Protein AF-A0AAD6X414-F1 (afdb_monomer_lite)

Organism: NCBI:txid1745969

Secondary structure (DSSP, 8-state):
------TTTTTS-HHHHHHHHHT------HHHHHTS-HHHHHHHHHHHS---HHHHHHH-----TTSSSS-----SS---EEEEEEETTEEEEEEE-TT-SS----HHHHHHT------

pLDDT: mean 74.95, std 17.81, range [38.66, 94.06]

Radius of gyration: 29.11 Å; chains: 1; bounding box: 65×36×81 Å

Foldseek 3Di:
DPPPDDPVVVVDDPVVVVVVVVVDDDDDDPVVQCPDDPVSNVVVCVVPPPPDCVVVVVVCPVDPVPPPPDPDPPDPDDDFAWDWDAAPNDIDIDTDDPPDPDDDDDPVCCVPGHDDDDD

Sequence (119 aa):
MIGRQSAISSTVSKREIADRILDLMIPMSVREVMETAKEVRTEFQEMIKVKNVKAVLLGSAQQHPIFTSWGWPRFQGGVLIKVELETAGSKICAIIDTGSQLNIARADIAALKIKRSVD

Structure (mmCIF, N/CA/C/O backbone):
data_AF-A0AAD6X414-F1
#
_entry.id   AF-A0AAD6X414-F1
#
loop_
_atom_site.group_PDB
_atom_site.id
_atom_site.type_symbol
_atom_site.label_atom_id
_atom_site.label_alt_id
_atom_site.label_comp_id
_atom_site.label_asym_id
_atom_site.label_entity_id
_atom_site.label_seq_id
_atom_site.pdbx_PDB_ins_code
_atom_site.Cartn_x
_atom_site.Cartn_y
_atom_site.Cartn_z
_atom_site.occupancy
_atom_site.B_iso_or_equiv
_atom_site.auth_seq_id
_atom_site.auth_comp_id
_atom_site.auth_asym_id
_atom_site.auth_atom_id
_atom_site.pdbx_PDB_model_num
ATOM 1 N N . MET A 1 1 ? -41.656 3.945 46.378 1.00 42.84 1 MET A N 1
ATOM 2 C CA . MET A 1 1 ? -42.014 4.094 44.950 1.00 42.84 1 MET A CA 1
ATOM 3 C C . MET A 1 1 ? -41.331 2.986 44.172 1.00 42.84 1 MET A C 1
ATOM 5 O O . MET A 1 1 ? -40.112 2.993 44.087 1.00 42.84 1 MET A O 1
ATOM 9 N N . ILE A 1 2 ? -42.088 2.010 43.672 1.00 52.59 2 ILE A N 1
ATOM 10 C CA . ILE A 1 2 ? -41.557 0.962 42.790 1.00 52.59 2 ILE A CA 1
ATOM 11 C C . ILE A 1 2 ? -41.561 1.560 41.384 1.00 52.59 2 ILE A C 1
ATOM 13 O O . ILE A 1 2 ? -42.624 1.828 40.825 1.00 52.59 2 ILE A O 1
ATOM 17 N N . GLY A 1 3 ? -40.375 1.874 40.862 1.00 57.78 3 GLY A N 1
ATOM 18 C CA . GLY A 1 3 ? -40.224 2.401 39.509 1.00 57.78 3 GLY A CA 1
ATOM 19 C C . GLY A 1 3 ? -40.773 1.398 38.499 1.00 57.78 3 GLY A C 1
ATOM 20 O O . GLY A 1 3 ? -40.458 0.212 38.565 1.00 57.78 3 GLY A O 1
ATOM 21 N N . ARG A 1 4 ? -41.626 1.869 37.587 1.00 64.69 4 ARG A N 1
ATOM 22 C CA . ARG A 1 4 ? -42.246 1.070 36.527 1.00 64.69 4 ARG A CA 1
ATOM 23 C C . ARG A 1 4 ? -41.146 0.564 35.585 1.00 64.69 4 ARG A C 1
ATOM 25 O O . ARG A 1 4 ? -40.734 1.272 34.672 1.00 64.69 4 ARG A O 1
ATOM 32 N N . GLN A 1 5 ? -40.621 -0.628 35.852 1.00 60.84 5 GLN A N 1
ATOM 33 C CA . GLN A 1 5 ? -39.593 -1.250 35.023 1.00 60.84 5 GLN A CA 1
ATOM 34 C C . GLN A 1 5 ? -40.225 -1.664 33.687 1.00 60.84 5 GLN A C 1
ATOM 36 O O . GLN A 1 5 ? -41.318 -2.231 33.659 1.00 60.84 5 GLN A O 1
ATOM 41 N N . SER A 1 6 ? -39.593 -1.311 32.566 1.00 70.94 6 SER A N 1
ATOM 42 C CA . SER A 1 6 ? -40.137 -1.614 31.241 1.00 70.94 6 SER A CA 1
ATOM 43 C C . SER A 1 6 ? -40.169 -3.130 31.012 1.00 70.94 6 SER A C 1
ATOM 45 O O . SER A 1 6 ? -39.222 -3.829 31.365 1.00 70.94 6 SER A O 1
ATOM 47 N N . ALA A 1 7 ? -41.229 -3.646 30.379 1.00 64.38 7 ALA A N 1
ATOM 48 C CA . ALA A 1 7 ? -41.375 -5.075 30.054 1.00 64.38 7 ALA A CA 1
ATOM 49 C C . ALA A 1 7 ? -40.228 -5.628 29.174 1.00 64.38 7 ALA A C 1
ATOM 51 O O . ALA A 1 7 ? -39.973 -6.827 29.118 1.00 64.38 7 ALA A O 1
ATOM 52 N N . ILE A 1 8 ? -39.487 -4.741 28.506 1.00 61.81 8 ILE A N 1
ATOM 53 C CA . ILE A 1 8 ? -38.284 -5.080 27.739 1.00 61.81 8 ILE A CA 1
ATOM 54 C C . ILE A 1 8 ? -37.114 -5.398 28.685 1.00 61.81 8 ILE A C 1
ATOM 56 O O . ILE A 1 8 ? -36.382 -6.359 28.467 1.00 61.81 8 ILE A O 1
ATOM 60 N N . SER A 1 9 ? -36.971 -4.649 29.784 1.00 61.31 9 SER A N 1
ATOM 61 C CA . SER A 1 9 ? -35.885 -4.829 30.756 1.00 61.31 9 SER A CA 1
ATOM 62 C C . SER A 1 9 ? -35.970 -6.140 31.549 1.00 61.31 9 SER A C 1
ATOM 64 O O . SER A 1 9 ? -34.955 -6.534 32.118 1.00 61.31 9 SER A O 1
ATOM 66 N N . SER A 1 10 ? -37.134 -6.795 31.622 1.00 64.88 10 SER A N 1
ATOM 67 C CA . SER A 1 10 ? -37.285 -8.114 32.260 1.00 64.88 10 SER A CA 1
ATOM 68 C C . SER A 1 10 ? -36.936 -9.281 31.335 1.00 64.88 10 SER A C 1
ATOM 70 O O . SER A 1 10 ? -36.751 -10.393 31.815 1.00 64.88 10 SER A O 1
ATOM 72 N N . THR A 1 11 ? -36.867 -9.036 30.024 1.00 67.06 11 THR A N 1
ATOM 73 C CA . THR A 1 11 ? -36.744 -10.088 29.002 1.00 67.06 11 THR A CA 1
ATOM 74 C C . THR A 1 11 ? -35.317 -10.217 28.474 1.00 67.06 11 THR A C 1
ATOM 76 O O . THR A 1 11 ? -34.927 -11.278 28.000 1.00 67.06 11 THR A O 1
ATOM 79 N N . VAL A 1 12 ? -34.520 -9.149 28.565 1.00 70.38 12 VAL A N 1
ATOM 80 C CA . VAL A 1 12 ? -33.164 -9.119 28.012 1.00 70.38 12 VAL A CA 1
ATOM 81 C C . VAL A 1 12 ? -32.133 -9.217 29.133 1.00 70.38 12 VAL A C 1
ATOM 83 O O . VAL A 1 12 ? -32.106 -8.398 30.055 1.00 70.38 12 VAL A O 1
ATOM 86 N N . SER A 1 13 ? -31.267 -10.225 29.050 1.00 78.81 13 SER A N 1
ATOM 87 C CA . SER A 1 13 ? -30.168 -10.411 29.992 1.00 78.81 13 SER A CA 1
ATOM 88 C C . SER A 1 13 ? -29.192 -9.236 29.910 1.00 78.81 13 SER A C 1
ATOM 90 O O . SER A 1 13 ? -28.657 -8.919 28.849 1.00 78.81 13 SER A O 1
ATOM 92 N N . LYS A 1 14 ? -28.908 -8.598 31.054 1.00 83.69 14 LYS A N 1
ATOM 93 C CA . LYS A 1 14 ? -27.925 -7.499 31.137 1.00 83.69 14 LYS A CA 1
ATOM 94 C C . LYS A 1 14 ? -26.544 -7.929 30.639 1.00 83.69 14 LYS A C 1
ATOM 96 O O . LYS A 1 14 ? -25.833 -7.121 30.052 1.00 83.69 14 LYS A O 1
ATOM 101 N N . ARG A 1 15 ? -26.188 -9.197 30.871 1.00 85.75 15 ARG A N 1
ATOM 102 C CA . ARG A 1 15 ? -24.931 -9.789 30.410 1.00 85.75 15 ARG A CA 1
ATOM 103 C C . ARG A 1 15 ? -24.906 -9.897 28.887 1.00 85.75 15 ARG A C 1
ATOM 105 O O . ARG A 1 15 ? -23.951 -9.444 28.281 1.00 85.75 15 ARG A O 1
ATOM 112 N N . GLU A 1 16 ? -25.988 -10.380 28.280 1.00 85.50 16 GLU A N 1
ATOM 113 C CA . GLU A 1 16 ? -26.087 -10.477 26.817 1.00 85.50 16 GLU A CA 1
ATOM 114 C C . GLU A 1 16 ? -26.014 -9.107 26.134 1.00 85.50 16 GLU A C 1
ATOM 116 O O . GLU A 1 16 ? -25.445 -8.987 25.055 1.00 85.50 16 GLU A O 1
ATOM 121 N N . ILE A 1 17 ? -26.570 -8.057 26.749 1.00 85.69 17 ILE A N 1
ATOM 122 C CA . ILE A 1 17 ? -26.444 -6.689 26.222 1.00 85.69 17 ILE A CA 1
ATOM 123 C C . ILE A 1 17 ? -24.999 -6.201 26.327 1.00 85.69 17 ILE A C 1
ATOM 125 O O . ILE A 1 17 ? -24.506 -5.593 25.383 1.00 85.69 17 ILE A O 1
ATOM 129 N N . ALA A 1 18 ? -24.329 -6.450 27.454 1.00 87.75 18 ALA A N 1
ATOM 130 C CA . ALA A 1 18 ? -22.936 -6.056 27.633 1.00 87.75 18 ALA A CA 1
ATOM 131 C C . ALA A 1 18 ? -22.031 -6.735 26.597 1.00 87.75 18 ALA A C 1
ATOM 133 O O . ALA A 1 18 ? -21.250 -6.046 25.948 1.00 87.75 18 ALA A O 1
ATOM 134 N N . ASP A 1 19 ? -22.209 -8.041 26.383 1.00 91.44 19 ASP A N 1
ATOM 135 C CA . ASP A 1 19 ? -21.467 -8.798 25.371 1.00 91.44 19 ASP A CA 1
ATOM 136 C C . ASP A 1 19 ? -21.715 -8.205 23.972 1.00 91.44 19 ASP A C 1
ATOM 138 O O . ASP A 1 19 ? -20.773 -7.862 23.264 1.00 91.44 19 ASP A O 1
ATOM 142 N N . ARG A 1 20 ? -22.979 -7.918 23.622 1.00 87.44 20 ARG A N 1
ATOM 143 C CA . ARG A 1 20 ? -23.312 -7.263 22.345 1.00 87.44 20 ARG A CA 1
ATOM 144 C C . ARG A 1 20 ? -22.678 -5.888 22.178 1.00 87.44 20 ARG A C 1
ATOM 146 O O . ARG A 1 20 ? -22.327 -5.549 21.058 1.00 87.44 20 ARG A O 1
ATOM 153 N N . ILE A 1 21 ? -22.583 -5.089 23.244 1.00 90.12 21 ILE A N 1
ATOM 154 C CA . ILE A 1 21 ? -21.948 -3.762 23.202 1.00 90.12 21 ILE A CA 1
ATOM 155 C C . ILE A 1 21 ? -20.445 -3.900 22.959 1.00 90.12 21 ILE A C 1
ATOM 157 O O . ILE A 1 21 ? -19.891 -3.138 22.170 1.00 90.12 21 ILE A O 1
ATOM 161 N N . LEU A 1 22 ? -19.797 -4.860 23.623 1.00 90.69 22 LEU A N 1
ATOM 162 C CA . LEU A 1 22 ? -18.371 -5.134 23.445 1.00 90.69 22 LEU A CA 1
ATOM 163 C C . LEU A 1 22 ? -18.061 -5.661 22.035 1.00 90.69 22 LEU A C 1
ATOM 165 O O . LEU A 1 22 ? -17.004 -5.344 21.497 1.00 90.69 22 LEU A O 1
ATOM 169 N N . ASP A 1 23 ? -19.004 -6.384 21.425 1.00 92.19 23 ASP A N 1
ATOM 170 C CA . ASP A 1 23 ? -18.891 -6.936 20.068 1.00 92.19 23 ASP A CA 1
ATOM 171 C C . ASP A 1 23 ? -19.319 -5.958 18.953 1.00 92.19 23 ASP A C 1
ATOM 173 O O . ASP A 1 23 ? -19.327 -6.320 17.771 1.00 92.19 23 ASP A O 1
ATOM 177 N N . LEU A 1 24 ? -19.697 -4.716 19.281 1.00 94.00 24 LEU A N 1
ATOM 178 C CA . LEU A 1 24 ? -20.077 -3.736 18.264 1.00 94.00 24 LEU A CA 1
ATOM 179 C C . LEU A 1 24 ? -18.889 -3.402 17.356 1.00 94.00 24 LEU A C 1
ATOM 181 O O . LEU A 1 24 ? -17.833 -2.963 17.809 1.00 94.00 24 LEU A O 1
ATOM 185 N N . MET A 1 25 ? -19.097 -3.499 16.041 1.00 90.62 25 MET A N 1
ATOM 186 C CA . MET A 1 25 ? -18.175 -2.898 15.081 1.00 90.62 25 MET A CA 1
ATOM 187 C C . MET A 1 25 ? -18.301 -1.378 15.137 1.00 90.62 25 MET A C 1
ATOM 189 O O . MET A 1 25 ? -19.348 -0.816 14.810 1.00 90.62 25 MET A O 1
ATOM 193 N N . ILE A 1 26 ? -17.211 -0.713 15.508 1.00 88.06 26 ILE A N 1
ATOM 194 C CA . ILE A 1 26 ? -17.113 0.744 15.495 1.00 88.06 26 ILE A CA 1
ATOM 195 C C . ILE A 1 26 ? -16.367 1.149 14.217 1.00 88.06 26 ILE A C 1
ATOM 197 O O . ILE A 1 26 ? -15.165 0.893 14.115 1.00 88.06 26 ILE A O 1
ATOM 201 N N . PRO A 1 27 ? -17.045 1.739 13.215 1.00 89.38 27 PRO A N 1
ATOM 202 C CA . PRO A 1 27 ? -16.368 2.224 12.022 1.00 89.38 27 PRO A CA 1
ATOM 203 C C . PRO A 1 27 ? -15.459 3.398 12.395 1.00 89.38 27 PRO A C 1
ATOM 205 O O . PRO A 1 27 ? -15.888 4.335 13.064 1.00 89.38 27 PRO A O 1
ATOM 208 N N . MET A 1 28 ? -14.206 3.347 11.952 1.00 89.06 28 MET A N 1
ATOM 209 C CA . MET A 1 28 ? -13.205 4.372 12.238 1.00 89.06 28 MET A CA 1
ATOM 210 C C . MET A 1 28 ? -12.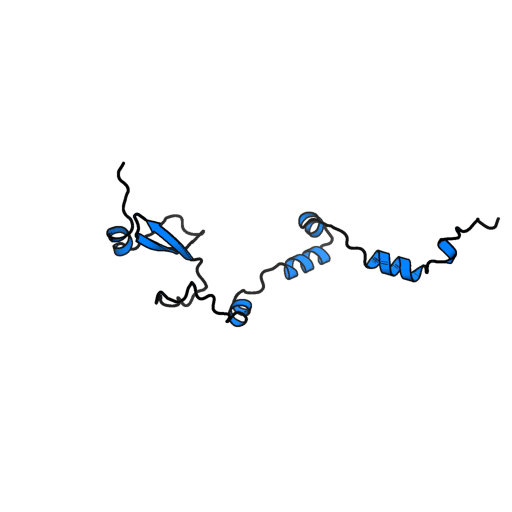242 4.530 11.065 1.00 89.06 28 MET A C 1
ATOM 212 O O . MET A 1 28 ? -11.915 3.563 10.370 1.00 89.06 28 MET A O 1
ATOM 216 N N . SER A 1 29 ? -11.777 5.754 10.838 1.00 92.00 29 SER A N 1
ATOM 217 C CA . SER A 1 29 ? -10.734 6.041 9.858 1.00 92.00 29 SER A CA 1
ATOM 218 C C . SER A 1 29 ? -9.346 5.708 10.408 1.00 92.00 29 SER A C 1
ATOM 220 O O . SER A 1 29 ? -9.099 5.736 11.614 1.00 92.00 29 SER A O 1
ATOM 222 N N . VAL A 1 30 ? -8.387 5.464 9.510 1.00 88.12 30 VAL A N 1
ATOM 223 C CA . VAL A 1 30 ? -6.981 5.236 9.892 1.00 88.12 30 VAL A CA 1
ATOM 224 C C . VAL A 1 30 ? -6.424 6.416 10.692 1.00 88.12 30 VAL A C 1
ATOM 226 O O . VAL A 1 30 ? -5.671 6.219 11.641 1.00 88.12 30 VAL A O 1
ATOM 229 N N . ARG A 1 31 ? -6.817 7.647 10.342 1.00 90.19 31 ARG A N 1
ATOM 230 C CA . ARG A 1 31 ? -6.396 8.853 11.059 1.00 90.19 31 ARG A CA 1
ATOM 231 C C . ARG A 1 31 ? -6.855 8.826 12.515 1.00 90.19 31 ARG A C 1
ATOM 233 O O . ARG A 1 31 ? -6.037 9.052 13.399 1.00 90.19 31 ARG A O 1
ATOM 240 N N . GLU A 1 32 ? -8.122 8.503 12.752 1.00 90.44 32 GLU A N 1
ATOM 241 C CA . GLU A 1 32 ? -8.672 8.413 14.108 1.00 90.44 32 GLU A CA 1
ATOM 242 C C . GLU A 1 32 ? -7.945 7.344 14.928 1.00 90.44 32 GLU A C 1
ATOM 244 O O . GLU A 1 32 ? -7.568 7.620 16.062 1.00 90.44 32 GLU A O 1
ATOM 249 N N . VAL A 1 33 ? -7.635 6.175 14.342 1.00 89.50 33 VAL A N 1
ATOM 250 C CA . VAL A 1 33 ? -6.811 5.136 15.000 1.00 89.50 33 VAL A CA 1
ATOM 251 C C . VAL A 1 33 ? -5.428 5.681 15.380 1.00 89.50 33 VAL A C 1
ATOM 253 O O . VAL A 1 33 ? -4.933 5.422 16.478 1.00 89.50 33 VAL A O 1
ATOM 256 N N . MET A 1 34 ? -4.790 6.457 14.499 1.00 88.75 34 MET A N 1
ATOM 257 C CA . MET A 1 34 ? -3.468 7.046 14.752 1.00 88.75 34 MET A CA 1
ATOM 258 C C . MET A 1 34 ? -3.480 8.132 15.829 1.00 88.75 34 MET A C 1
ATOM 260 O O . MET A 1 34 ? -2.474 8.308 16.518 1.00 88.75 34 MET A O 1
ATOM 264 N N . GLU A 1 35 ? -4.599 8.816 16.036 1.00 91.94 35 GLU A N 1
ATOM 265 C CA . GLU A 1 35 ? -4.749 9.839 17.077 1.00 91.94 35 GLU A CA 1
ATOM 266 C C . GLU A 1 35 ? -5.103 9.246 18.461 1.00 91.94 35 GLU A C 1
ATOM 268 O O . GLU A 1 35 ? -5.127 9.970 19.455 1.00 91.94 35 GLU A O 1
ATOM 273 N N . THR A 1 36 ? -5.301 7.924 18.568 1.00 89.50 36 THR A N 1
ATOM 274 C CA . THR A 1 36 ? -5.586 7.246 19.846 1.00 89.50 36 THR A CA 1
ATOM 275 C C . THR A 1 36 ? -4.365 7.112 20.776 1.00 89.50 36 THR A C 1
ATOM 277 O O . THR A 1 36 ? -3.256 7.604 20.516 1.00 89.50 36 THR A O 1
ATOM 280 N N . ALA A 1 37 ? -4.576 6.423 21.905 1.00 91.12 37 ALA A N 1
ATOM 281 C CA . ALA A 1 37 ? -3.539 6.050 22.853 1.00 91.12 37 ALA A CA 1
ATOM 282 C C . ALA A 1 37 ? -2.331 5.396 22.160 1.00 91.12 37 ALA A C 1
ATOM 284 O O . ALA A 1 37 ? -2.452 4.655 21.182 1.00 91.12 37 ALA A O 1
ATOM 285 N N . LYS A 1 38 ? -1.135 5.667 22.698 1.00 91.62 38 LYS A N 1
ATOM 286 C CA . LYS A 1 38 ? 0.142 5.236 22.112 1.00 91.62 38 LYS A CA 1
ATOM 287 C C . LYS A 1 38 ? 0.191 3.733 21.840 1.00 91.62 38 LYS A C 1
ATOM 289 O O . LYS A 1 38 ? 0.710 3.335 20.803 1.00 91.62 38 LYS A O 1
ATOM 294 N N . GLU A 1 39 ? -0.337 2.929 22.752 1.00 91.94 39 GLU A N 1
ATOM 295 C CA . GLU A 1 39 ? -0.347 1.466 22.664 1.00 91.94 39 GLU A CA 1
ATOM 296 C C . GLU A 1 39 ? -1.155 0.983 21.455 1.00 91.94 39 GLU A C 1
ATOM 298 O O . GLU A 1 39 ? -0.621 0.268 20.613 1.00 91.94 39 GLU A O 1
ATOM 303 N N . VAL A 1 40 ? -2.388 1.474 21.301 1.00 89.56 40 VAL A N 1
ATOM 304 C CA . VAL A 1 40 ? -3.288 1.118 20.191 1.00 89.56 40 VAL A CA 1
ATOM 305 C C . VAL A 1 40 ? -2.687 1.517 18.845 1.00 89.56 40 VAL A C 1
ATOM 307 O O . VAL A 1 40 ? -2.647 0.714 17.913 1.00 89.56 40 VAL A O 1
ATOM 310 N N . ARG A 1 41 ? -2.148 2.739 18.751 1.00 91.44 41 ARG A N 1
ATOM 311 C CA . ARG A 1 41 ? -1.434 3.190 17.551 1.00 91.44 41 ARG A CA 1
ATOM 312 C C . ARG A 1 41 ? -0.238 2.292 17.231 1.00 91.44 41 ARG A C 1
ATOM 314 O O . ARG A 1 41 ? -0.049 1.958 16.066 1.00 91.44 41 ARG A O 1
ATOM 321 N N . THR A 1 42 ? 0.580 1.950 18.228 1.00 92.00 42 THR A N 1
ATOM 322 C CA . THR A 1 42 ? 1.806 1.155 18.024 1.00 92.00 42 THR A CA 1
ATOM 323 C C . THR A 1 42 ? 1.462 -0.244 17.525 1.00 92.00 42 THR A C 1
ATOM 325 O O . THR A 1 42 ? 2.052 -0.708 16.552 1.00 92.00 42 THR A O 1
ATOM 328 N N . GLU A 1 43 ? 0.457 -0.877 18.130 1.00 90.38 43 GLU A N 1
ATOM 329 C CA . GLU A 1 43 ? -0.017 -2.197 17.717 1.00 90.38 43 GLU A CA 1
ATOM 330 C C . GLU A 1 43 ? -0.564 -2.163 16.286 1.00 90.38 43 GLU A C 1
ATOM 332 O O . GLU A 1 43 ? -0.171 -2.966 15.440 1.00 90.38 43 GLU A O 1
ATOM 337 N N . PHE A 1 44 ? -1.403 -1.171 15.969 1.00 90.31 44 PHE A N 1
ATOM 338 C CA . PHE A 1 44 ? -1.908 -0.993 14.610 1.00 90.31 44 PHE A CA 1
ATOM 339 C C . PHE A 1 44 ? -0.779 -0.786 13.601 1.00 90.31 44 PHE A C 1
ATOM 341 O O . PHE A 1 44 ? -0.793 -1.403 12.537 1.00 90.31 44 PHE A O 1
ATOM 348 N N . GLN A 1 45 ? 0.217 0.038 13.936 1.00 89.25 45 GLN A N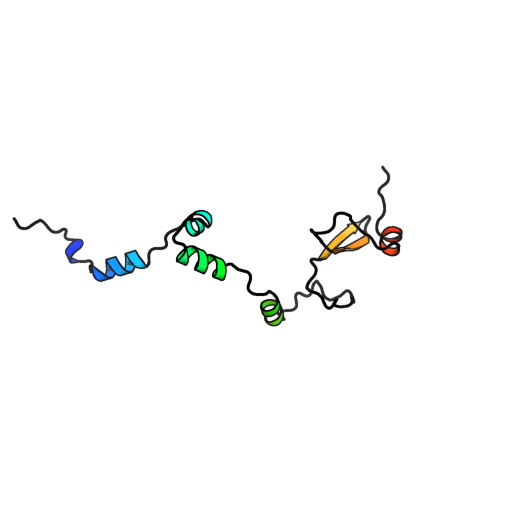 1
ATOM 349 C CA . GLN A 1 45 ? 1.386 0.267 13.089 1.00 89.25 45 GLN A CA 1
ATOM 350 C C . GLN A 1 45 ? 2.149 -1.028 12.812 1.00 89.25 45 GLN A C 1
ATOM 352 O O . GLN A 1 45 ? 2.471 -1.287 11.656 1.00 89.25 45 GLN A O 1
ATOM 357 N N . GLU A 1 46 ? 2.393 -1.870 13.818 1.00 89.38 46 GLU A N 1
ATOM 358 C CA . GLU A 1 46 ? 3.061 -3.164 13.620 1.00 89.38 46 GLU A CA 1
ATOM 359 C C . GLU A 1 46 ? 2.199 -4.173 12.840 1.00 89.38 46 GLU A C 1
ATOM 361 O O . GLU A 1 46 ? 2.750 -5.000 12.106 1.00 89.38 46 GLU A O 1
ATOM 366 N N . MET A 1 47 ? 0.865 -4.087 12.928 1.00 85.62 47 MET A N 1
ATOM 367 C CA . MET A 1 47 ? -0.048 -4.902 12.115 1.00 85.62 47 MET A CA 1
ATOM 368 C C . MET A 1 47 ? -0.031 -4.515 10.631 1.00 85.62 47 MET A C 1
ATOM 370 O O . MET A 1 47 ? -0.029 -5.400 9.776 1.00 85.62 47 MET A O 1
ATOM 374 N N . ILE A 1 48 ? -0.013 -3.215 10.312 1.00 86.00 48 ILE A N 1
ATOM 375 C CA . ILE A 1 48 ? -0.009 -2.737 8.914 1.00 86.00 48 ILE A CA 1
ATOM 376 C C . ILE A 1 48 ? 1.389 -2.701 8.295 1.00 86.00 48 ILE A C 1
ATOM 378 O O . ILE A 1 48 ? 1.532 -2.606 7.074 1.00 86.00 48 ILE A O 1
ATOM 382 N N . LYS A 1 49 ? 2.433 -2.738 9.127 1.00 85.75 49 LYS A N 1
ATOM 383 C CA . LYS A 1 49 ? 3.819 -2.756 8.675 1.00 85.75 49 LYS A CA 1
ATOM 384 C C . LYS A 1 49 ? 4.025 -3.978 7.800 1.00 85.75 49 LYS A C 1
ATOM 386 O O . LYS A 1 49 ? 3.797 -5.114 8.212 1.00 85.75 49 LYS A O 1
ATOM 391 N N . VAL A 1 50 ? 4.493 -3.737 6.581 1.00 68.12 50 VAL A N 1
ATOM 392 C CA . VAL A 1 50 ? 4.808 -4.801 5.630 1.00 68.12 50 VAL A CA 1
ATOM 393 C C . VAL A 1 50 ? 5.920 -5.666 6.227 1.00 68.12 50 VAL A C 1
ATOM 395 O O . VAL A 1 50 ? 7.103 -5.325 6.168 1.00 68.12 50 VAL A O 1
ATOM 398 N N . LYS A 1 51 ? 5.543 -6.797 6.831 1.00 66.69 51 LYS A N 1
ATOM 399 C CA . LYS A 1 51 ? 6.483 -7.820 7.292 1.00 66.69 51 LYS A CA 1
ATOM 400 C C . LYS A 1 51 ? 7.127 -8.415 6.048 1.00 66.69 51 LYS A C 1
ATOM 402 O O . LYS A 1 51 ? 6.466 -9.127 5.306 1.00 66.69 51 LYS A O 1
ATOM 407 N N . ASN A 1 52 ? 8.383 -8.040 5.797 1.00 56.56 52 ASN A N 1
ATOM 408 C CA . ASN A 1 52 ? 9.282 -8.556 4.760 1.00 56.56 52 ASN A CA 1
ATOM 409 C C . ASN A 1 52 ? 8.616 -9.447 3.691 1.00 56.56 52 ASN A C 1
ATOM 411 O O . ASN A 1 52 ? 8.445 -10.653 3.875 1.00 56.56 52 ASN A O 1
ATOM 415 N N . VAL A 1 53 ? 8.370 -8.864 2.515 1.00 55.62 53 VAL A N 1
ATOM 416 C CA . VAL A 1 53 ? 7.842 -9.519 1.299 1.00 55.62 53 VAL A CA 1
ATOM 417 C C . VAL A 1 53 ? 8.627 -10.785 0.898 1.00 55.62 53 VAL A C 1
ATOM 419 O O . VAL A 1 53 ? 8.112 -11.637 0.178 1.00 55.62 53 VAL A O 1
ATOM 422 N N . LYS A 1 54 ? 9.847 -10.978 1.420 1.00 51.81 54 LYS A N 1
ATOM 423 C CA . LYS A 1 54 ? 10.618 -12.219 1.257 1.00 51.81 54 LYS A 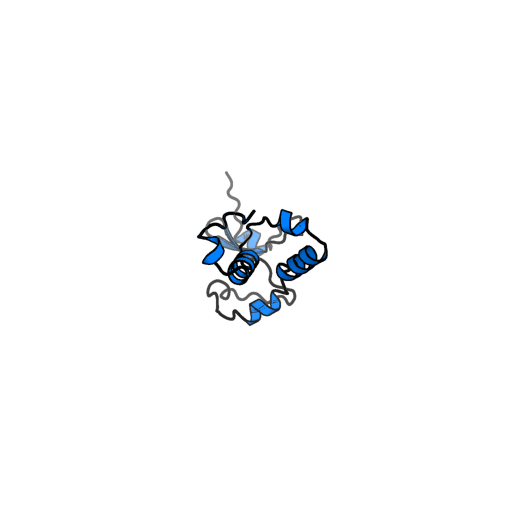CA 1
ATOM 424 C C . LYS A 1 54 ? 9.860 -13.474 1.717 1.00 51.81 54 LYS A C 1
ATOM 426 O O . LYS A 1 54 ? 10.029 -14.505 1.083 1.00 51.81 54 LYS A O 1
ATOM 431 N N . ALA A 1 55 ? 9.020 -13.405 2.755 1.00 50.31 55 ALA A N 1
ATOM 432 C CA . ALA A 1 55 ? 8.259 -14.573 3.220 1.00 50.31 55 ALA A CA 1
ATOM 433 C C . ALA A 1 55 ? 7.020 -14.859 2.351 1.00 50.31 55 ALA A C 1
ATOM 435 O O . ALA A 1 55 ? 6.700 -16.016 2.092 1.00 50.31 55 ALA A O 1
ATOM 436 N N . VAL A 1 56 ? 6.364 -13.815 1.833 1.00 47.06 56 VAL A N 1
ATOM 437 C CA . VAL A 1 56 ? 5.181 -13.963 0.966 1.00 47.06 56 VAL A CA 1
ATOM 438 C C . VAL A 1 56 ? 5.572 -14.509 -0.412 1.00 47.06 56 VAL A C 1
ATOM 440 O O . VAL A 1 56 ? 4.857 -15.341 -0.959 1.00 47.06 56 VAL A O 1
ATOM 443 N N . LEU A 1 57 ? 6.757 -14.156 -0.925 1.00 46.94 57 LEU A N 1
ATOM 444 C CA . LEU A 1 57 ? 7.283 -14.688 -2.192 1.00 46.94 57 LEU A CA 1
ATOM 445 C C . LEU A 1 57 ? 7.741 -16.156 -2.128 1.00 46.94 57 LEU A C 1
ATOM 447 O O . LEU A 1 57 ? 7.881 -16.778 -3.177 1.00 46.94 57 LEU A O 1
ATOM 451 N N . LEU A 1 58 ? 7.974 -16.720 -0.935 1.00 50.25 58 LEU A N 1
ATOM 452 C CA . LEU A 1 58 ? 8.202 -18.165 -0.782 1.00 50.25 58 LEU A CA 1
ATOM 453 C C . LEU A 1 58 ? 6.891 -18.960 -0.642 1.00 50.25 58 LEU A C 1
ATOM 455 O O . LEU A 1 58 ? 6.888 -20.155 -0.922 1.00 50.25 58 LEU A O 1
ATOM 459 N N . GLY A 1 59 ? 5.792 -18.315 -0.232 1.00 41.41 59 GLY A N 1
ATOM 460 C CA . GLY A 1 59 ? 4.476 -18.948 -0.074 1.00 41.41 59 GLY A CA 1
ATOM 461 C C . GLY A 1 59 ? 3.597 -18.903 -1.327 1.00 41.41 59 GLY A C 1
ATOM 462 O O . GLY A 1 59 ? 2.752 -19.775 -1.511 1.00 41.41 59 GLY A O 1
ATOM 463 N N . SER A 1 60 ? 3.812 -17.938 -2.226 1.00 42.94 60 SER A N 1
ATOM 464 C CA . SER A 1 60 ? 3.118 -17.844 -3.516 1.00 42.94 60 SER A CA 1
ATOM 465 C C . SER A 1 60 ? 3.995 -18.314 -4.678 1.00 42.94 60 SER A C 1
ATOM 467 O O . SER A 1 60 ? 4.114 -17.664 -5.713 1.00 42.94 60 SER A O 1
ATOM 469 N N . ALA A 1 61 ? 4.514 -19.539 -4.574 1.00 45.81 61 ALA A N 1
ATOM 470 C CA . ALA A 1 61 ? 4.922 -20.320 -5.745 1.00 45.81 61 ALA A CA 1
ATOM 471 C C . ALA A 1 61 ? 3.725 -20.715 -6.648 1.00 45.81 61 ALA A C 1
ATOM 473 O O . ALA A 1 61 ? 3.847 -21.606 -7.486 1.00 45.81 61 ALA A O 1
ATOM 474 N N . GLN A 1 62 ? 2.575 -20.038 -6.535 1.00 43.81 62 GLN A N 1
ATOM 475 C CA . GLN A 1 62 ? 1.637 -19.925 -7.642 1.00 43.81 62 GLN A CA 1
ATOM 476 C C . GLN A 1 62 ? 2.221 -18.952 -8.660 1.00 43.81 62 GLN A C 1
ATOM 478 O O . GLN A 1 62 ? 1.973 -17.751 -8.658 1.00 43.81 62 GLN A O 1
ATOM 483 N N . GLN A 1 63 ? 3.084 -19.534 -9.487 1.00 44.56 63 GLN A N 1
ATOM 484 C CA . GLN A 1 63 ? 3.276 -19.236 -10.897 1.00 44.56 63 GLN A CA 1
ATOM 485 C C . GLN A 1 63 ? 2.262 -18.208 -11.432 1.00 44.56 63 GLN A C 1
ATOM 487 O O . GLN A 1 63 ? 1.216 -18.579 -11.952 1.00 44.56 63 GLN A O 1
ATOM 492 N N . HIS A 1 64 ? 2.578 -16.913 -11.355 1.00 38.66 64 HIS A N 1
ATOM 493 C CA . HIS A 1 64 ? 2.022 -15.970 -12.316 1.00 38.66 64 HIS A CA 1
ATOM 494 C C . HIS A 1 64 ? 2.752 -16.242 -13.638 1.00 38.66 64 HIS A C 1
ATOM 496 O O . HIS A 1 64 ? 3.953 -15.968 -13.726 1.00 38.66 64 HIS A O 1
ATOM 502 N N . PRO A 1 65 ? 2.078 -16.780 -14.670 1.00 42.69 65 PRO A N 1
ATOM 503 C CA . PRO A 1 65 ? 2.736 -17.235 -15.893 1.00 42.69 65 PRO A CA 1
ATOM 504 C C . PRO A 1 65 ? 3.172 -16.081 -16.810 1.00 42.69 65 PRO A C 1
ATOM 506 O O . PRO A 1 65 ? 3.589 -16.315 -17.937 1.00 42.69 65 PRO A O 1
ATOM 509 N N . ILE A 1 66 ? 3.096 -14.828 -16.350 1.00 48.00 66 ILE A N 1
ATOM 510 C CA . ILE A 1 66 ? 3.305 -13.654 -17.204 1.00 48.00 66 ILE A CA 1
ATOM 511 C C . ILE A 1 66 ? 4.767 -13.166 -17.193 1.00 48.00 66 ILE A C 1
ATOM 513 O O . ILE A 1 66 ? 5.204 -12.554 -18.161 1.00 48.00 66 ILE A O 1
ATOM 517 N N . PHE A 1 67 ? 5.573 -13.462 -16.164 1.00 49.75 67 PHE A N 1
ATOM 518 C CA . PHE A 1 67 ? 6.841 -12.733 -15.954 1.00 49.75 67 PHE A CA 1
ATOM 519 C C . PHE A 1 67 ? 8.140 -13.553 -16.030 1.00 49.75 67 PHE A C 1
ATOM 521 O O . PHE A 1 67 ? 9.214 -13.007 -15.775 1.00 49.75 67 PHE A O 1
ATOM 528 N N . THR A 1 68 ? 8.097 -14.837 -16.396 1.00 45.50 68 THR A N 1
ATOM 529 C CA . THR A 1 68 ? 9.291 -15.711 -16.378 1.00 45.50 68 THR A CA 1
ATOM 530 C C . THR A 1 68 ? 9.936 -15.989 -17.741 1.00 45.50 68 THR A C 1
ATOM 532 O O . THR A 1 68 ? 10.953 -16.676 -17.778 1.00 45.50 68 THR A O 1
ATOM 535 N N . SER A 1 69 ? 9.429 -15.455 -18.859 1.00 45.56 69 SER A N 1
ATOM 536 C CA . SER A 1 69 ? 9.916 -15.850 -20.197 1.00 45.56 69 SER A CA 1
ATO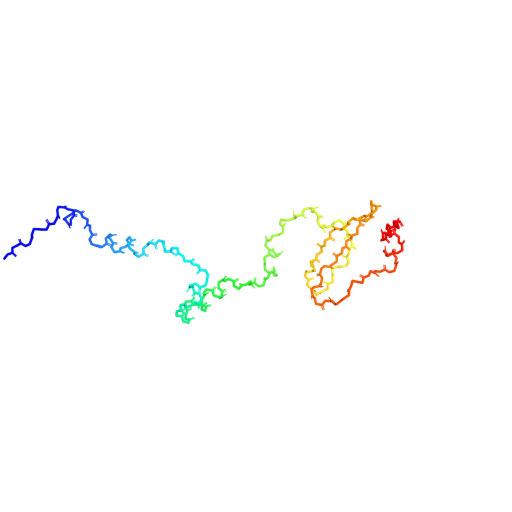M 537 C C . SER A 1 69 ? 11.147 -15.099 -20.718 1.00 45.56 69 SER A C 1
ATOM 539 O O . SER A 1 69 ? 11.721 -15.512 -21.723 1.00 45.56 69 SER A O 1
ATOM 541 N N . TRP A 1 70 ? 11.609 -14.035 -20.056 1.00 48.50 70 TRP A N 1
ATOM 542 C CA . TRP A 1 70 ? 12.801 -13.303 -20.500 1.00 48.50 70 TRP A CA 1
ATOM 543 C C . TRP A 1 70 ? 13.970 -13.572 -19.550 1.00 48.50 70 TRP A C 1
ATOM 545 O O . TRP A 1 70 ? 13.944 -13.143 -18.398 1.00 48.50 70 TRP A O 1
ATOM 555 N N . GLY A 1 71 ? 14.981 -14.302 -20.039 1.00 49.25 71 GLY A N 1
ATOM 556 C CA . GLY A 1 71 ? 16.154 -14.811 -19.310 1.00 49.25 71 GLY A CA 1
ATOM 557 C C . GLY A 1 71 ? 17.111 -13.751 -18.752 1.00 49.25 71 GLY A C 1
ATOM 558 O O . GLY A 1 71 ? 18.297 -13.745 -19.070 1.00 49.25 71 GLY A O 1
ATOM 559 N N . TRP A 1 72 ? 16.613 -12.847 -17.912 1.00 50.69 72 TRP A N 1
ATOM 560 C CA . TRP A 1 72 ? 17.434 -11.873 -17.203 1.00 50.69 72 TRP A CA 1
ATOM 561 C C . TRP A 1 72 ? 18.112 -12.521 -15.991 1.00 50.69 72 TRP A C 1
ATOM 563 O O . TRP A 1 72 ? 17.449 -13.248 -15.243 1.00 50.69 72 TRP A O 1
ATOM 573 N N . PRO A 1 73 ? 19.398 -12.218 -15.734 1.00 49.38 73 PRO A N 1
ATOM 574 C CA . PRO A 1 73 ? 20.058 -12.611 -14.499 1.00 49.38 73 PRO A CA 1
ATOM 575 C C . PRO A 1 73 ? 19.244 -12.113 -13.303 1.00 49.38 73 PRO A C 1
ATOM 577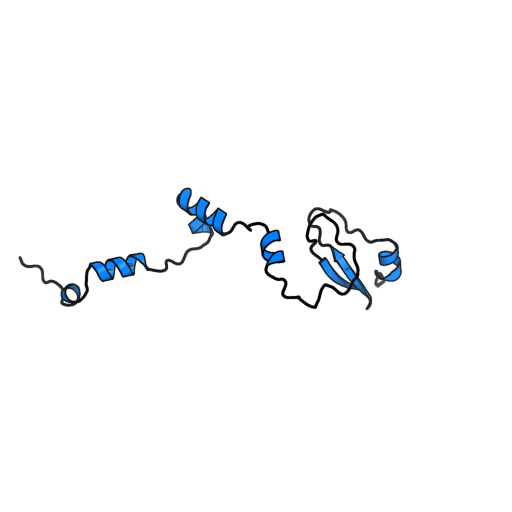 O O . PRO A 1 73 ? 18.873 -10.937 -13.228 1.00 49.38 73 PRO A O 1
ATOM 580 N N . ARG A 1 74 ? 18.947 -13.008 -12.358 1.00 52.66 74 ARG A N 1
ATOM 581 C CA . ARG A 1 74 ? 18.408 -12.616 -11.054 1.00 52.66 74 ARG A CA 1
ATOM 582 C C . ARG A 1 74 ? 19.499 -11.817 -10.344 1.00 52.66 74 ARG A C 1
ATOM 584 O O . ARG A 1 74 ? 20.438 -12.402 -9.815 1.00 52.66 74 ARG A O 1
ATOM 591 N N . PHE A 1 75 ? 19.409 -10.491 -10.375 1.00 50.97 75 PHE A N 1
ATOM 592 C CA . PHE A 1 75 ? 20.295 -9.643 -9.586 1.00 50.97 75 PHE A CA 1
ATOM 593 C C . PHE A 1 75 ? 20.103 -9.979 -8.103 1.00 50.97 75 PHE A C 1
ATOM 595 O O . PHE A 1 75 ? 18.980 -10.094 -7.617 1.00 50.97 75 PHE A O 1
ATOM 602 N N . GLN A 1 76 ? 21.211 -10.161 -7.388 1.00 47.84 76 GLN A N 1
ATOM 603 C CA . GLN A 1 76 ? 21.266 -10.690 -6.019 1.00 47.84 76 GLN A CA 1
ATOM 604 C C . GLN A 1 76 ? 20.749 -9.699 -4.948 1.00 47.84 76 GLN A C 1
ATOM 606 O O . GLN A 1 76 ? 20.893 -9.938 -3.752 1.00 47.84 76 GLN A O 1
ATOM 611 N N . GLY A 1 77 ? 20.120 -8.597 -5.369 1.00 49.16 77 GLY A N 1
ATOM 612 C CA . GLY A 1 77 ? 19.701 -7.470 -4.540 1.00 49.16 77 GLY A CA 1
ATOM 613 C C . GLY A 1 77 ? 18.262 -7.036 -4.821 1.00 49.16 77 GLY A C 1
ATOM 614 O O . GLY A 1 77 ? 18.035 -5.966 -5.367 1.00 49.16 77 GLY A O 1
ATOM 615 N N . GLY A 1 78 ? 17.288 -7.856 -4.423 1.00 56.41 78 GLY A N 1
ATOM 616 C CA . GLY A 1 78 ? 15.881 -7.447 -4.332 1.00 56.41 78 GLY A CA 1
ATOM 617 C C . GLY A 1 78 ? 15.040 -7.590 -5.607 1.00 56.41 78 GLY A C 1
ATOM 618 O O . GLY A 1 78 ? 15.532 -7.839 -6.705 1.00 56.41 78 GLY A O 1
ATOM 619 N N . VAL A 1 79 ? 13.720 -7.480 -5.427 1.00 66.25 79 VAL A N 1
ATOM 620 C CA . VAL A 1 79 ? 12.733 -7.514 -6.513 1.00 66.25 79 VAL A CA 1
ATOM 621 C C . VAL A 1 79 ? 12.588 -6.098 -7.061 1.00 66.25 79 VAL A C 1
ATOM 623 O O . VAL A 1 79 ? 12.116 -5.211 -6.359 1.00 66.25 79 VAL A O 1
ATOM 626 N N . LEU A 1 80 ? 13.013 -5.887 -8.305 1.00 80.44 80 LEU A N 1
ATOM 627 C CA . LEU A 1 80 ? 12.824 -4.620 -9.012 1.00 80.44 80 LEU A CA 1
ATOM 628 C C . LEU A 1 80 ? 11.392 -4.517 -9.541 1.00 80.44 80 LEU A C 1
ATOM 630 O O . LEU A 1 80 ? 10.852 -5.501 -10.054 1.00 80.44 80 LEU A O 1
ATOM 634 N N . ILE A 1 81 ? 10.812 -3.318 -9.480 1.00 81.12 81 ILE A N 1
ATOM 635 C CA . ILE A 1 81 ? 9.540 -3.021 -10.142 1.00 81.12 81 ILE A CA 1
ATOM 636 C C . ILE A 1 81 ? 9.829 -2.879 -11.636 1.00 81.12 81 ILE A C 1
ATOM 638 O O . ILE A 1 81 ? 10.628 -2.035 -12.040 1.00 81.12 81 ILE A O 1
ATOM 642 N N . LYS A 1 82 ? 9.205 -3.724 -12.458 1.00 84.88 82 LYS A N 1
ATOM 643 C CA . LYS A 1 82 ? 9.404 -3.753 -13.910 1.00 84.88 82 LYS A CA 1
ATOM 644 C C . LYS A 1 82 ? 8.087 -3.504 -14.625 1.00 84.88 82 LYS A C 1
ATOM 646 O O . LYS A 1 82 ? 7.060 -4.035 -14.212 1.00 84.88 82 LYS A O 1
ATOM 651 N N . VAL A 1 83 ? 8.140 -2.745 -15.712 1.00 86.06 83 VAL A N 1
ATOM 652 C CA . VAL A 1 83 ? 6.988 -2.447 -16.567 1.00 86.06 83 VAL A CA 1
ATOM 653 C C . VAL A 1 83 ? 7.319 -2.731 -18.023 1.00 86.06 83 VAL A C 1
ATOM 655 O O . VAL A 1 83 ? 8.426 -2.460 -18.487 1.00 86.06 83 VAL A O 1
ATOM 658 N N . GLU A 1 84 ? 6.359 -3.302 -18.743 1.00 87.81 84 GLU A N 1
ATOM 659 C CA . GLU A 1 84 ? 6.436 -3.438 -20.193 1.00 87.81 84 GLU A CA 1
ATOM 660 C C . GLU A 1 84 ? 5.923 -2.145 -20.838 1.00 87.81 84 GLU A C 1
ATOM 662 O O . GLU A 1 84 ? 4.824 -1.681 -20.546 1.00 87.81 84 GLU A O 1
ATOM 667 N N . LEU A 1 85 ? 6.752 -1.555 -21.688 1.00 87.25 85 LEU A N 1
ATOM 668 C CA . LEU A 1 85 ? 6.486 -0.363 -22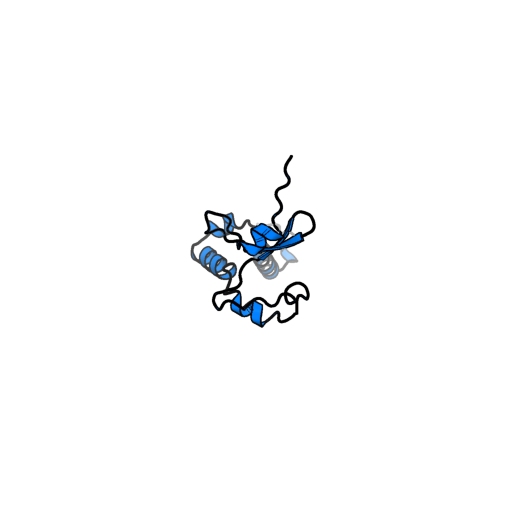.478 1.00 87.25 85 LEU A CA 1
ATOM 669 C C . LEU A 1 85 ? 6.467 -0.752 -23.956 1.00 87.25 85 LEU A C 1
ATOM 671 O O . LEU A 1 85 ? 7.170 -1.674 -24.373 1.00 87.25 85 LEU A O 1
ATOM 675 N N . GLU A 1 86 ? 5.715 -0.017 -24.763 1.00 87.56 86 GLU A N 1
ATOM 676 C CA . GLU A 1 86 ? 5.697 -0.182 -26.212 1.00 87.56 86 GLU A CA 1
ATOM 677 C C . GLU A 1 86 ? 6.074 1.132 -26.892 1.00 87.56 86 GLU A C 1
ATOM 679 O O . GLU A 1 86 ? 5.537 2.190 -26.569 1.00 87.56 86 GLU A O 1
ATOM 684 N N . THR A 1 87 ? 7.009 1.068 -27.840 1.00 84.94 87 THR A N 1
ATOM 685 C CA . THR A 1 87 ? 7.447 2.220 -28.632 1.00 84.94 87 THR A CA 1
ATOM 686 C C . THR A 1 87 ? 7.501 1.832 -30.105 1.00 84.94 87 THR A C 1
ATOM 688 O O . THR A 1 87 ? 8.287 0.965 -30.490 1.00 84.94 87 THR A O 1
ATOM 691 N N . ALA A 1 88 ? 6.672 2.459 -30.946 1.00 78.25 88 ALA A N 1
ATOM 692 C CA . ALA A 1 88 ? 6.612 2.190 -32.389 1.00 78.25 88 ALA A CA 1
ATOM 693 C C . ALA A 1 88 ? 6.531 0.680 -32.731 1.00 78.25 88 ALA A C 1
ATOM 695 O O . ALA A 1 88 ? 7.296 0.173 -33.559 1.00 78.25 88 ALA A O 1
ATOM 696 N N . GLY A 1 89 ? 5.652 -0.046 -32.027 1.00 82.50 89 GLY A N 1
ATOM 697 C CA . GLY A 1 89 ? 5.440 -1.492 -32.174 1.00 82.50 89 GLY A CA 1
ATOM 698 C C . GLY A 1 89 ? 6.510 -2.379 -31.528 1.00 82.50 89 GLY A C 1
ATOM 699 O O . GLY A 1 89 ? 6.441 -3.602 -31.625 1.00 82.50 89 GLY A O 1
ATOM 700 N N . SER A 1 90 ? 7.523 -1.795 -30.880 1.00 84.19 90 SER A N 1
ATOM 701 C CA . SER A 1 90 ? 8.586 -2.536 -30.195 1.00 84.19 90 SER A CA 1
ATOM 702 C C . SER A 1 90 ? 8.369 -2.550 -28.688 1.00 84.19 90 SER A C 1
ATOM 704 O O . SER A 1 90 ? 8.299 -1.502 -28.051 1.00 84.19 90 SER A O 1
ATOM 706 N N . LYS A 1 91 ? 8.338 -3.749 -28.104 1.00 88.25 91 LYS A N 1
ATOM 707 C CA . LYS A 1 91 ? 8.238 -3.948 -26.654 1.00 88.25 91 LYS A CA 1
ATOM 708 C C . LYS A 1 91 ? 9.591 -3.752 -25.960 1.00 88.25 91 LYS A C 1
ATOM 710 O O . LYS A 1 91 ? 10.624 -4.304 -26.382 1.00 88.25 91 LYS A O 1
ATOM 715 N N . ILE A 1 92 ? 9.576 -2.979 -24.878 1.00 89.25 92 ILE A N 1
ATOM 716 C CA . ILE A 1 92 ? 10.715 -2.636 -24.021 1.00 89.25 92 ILE A CA 1
ATOM 717 C C . ILE A 1 92 ? 10.328 -2.927 -22.571 1.00 89.25 92 ILE A C 1
ATOM 719 O O . ILE A 1 92 ? 9.293 -2.484 -22.102 1.00 89.25 92 ILE A O 1
ATOM 723 N N . CYS A 1 93 ? 11.169 -3.642 -21.833 1.00 86.06 93 CYS A N 1
ATOM 724 C CA . CYS A 1 93 ? 11.004 -3.785 -20.388 1.00 86.06 93 CYS A CA 1
ATOM 725 C C . CYS A 1 93 ? 11.823 -2.694 -19.691 1.00 86.06 93 CYS A C 1
ATOM 727 O O . CYS A 1 93 ? 13.037 -2.618 -19.899 1.00 86.06 93 CYS A O 1
ATOM 729 N N . ALA A 1 94 ? 11.167 -1.856 -18.894 1.00 90.06 94 ALA A N 1
ATOM 730 C CA . ALA A 1 94 ? 11.792 -0.802 -18.105 1.00 90.06 94 ALA A CA 1
ATOM 731 C C . ALA A 1 94 ? 11.712 -1.123 -16.608 1.00 90.06 94 ALA A C 1
ATOM 733 O O . ALA A 1 94 ? 10.826 -1.848 -16.155 1.00 90.06 94 ALA A O 1
ATOM 734 N N . ILE A 1 95 ? 12.653 -0.582 -15.840 1.00 91.62 95 ILE A N 1
ATOM 735 C CA . ILE A 1 95 ? 12.658 -0.654 -14.378 1.00 91.62 95 ILE A CA 1
ATOM 736 C C . ILE A 1 95 ? 12.151 0.685 -13.850 1.00 91.62 95 ILE A C 1
ATOM 738 O O . ILE A 1 95 ? 12.600 1.732 -14.314 1.00 91.62 95 ILE A O 1
ATOM 742 N N . ILE A 1 96 ? 11.234 0.646 -12.886 1.00 89.88 96 ILE A N 1
ATOM 743 C CA . ILE A 1 96 ? 10.819 1.838 -12.149 1.00 89.88 96 ILE A CA 1
ATOM 744 C C . ILE A 1 96 ? 11.773 2.014 -10.974 1.00 89.88 96 ILE A C 1
ATOM 746 O O . ILE A 1 96 ? 11.810 1.182 -10.066 1.00 89.88 96 ILE A O 1
ATOM 750 N N . ASP A 1 97 ? 12.516 3.114 -10.995 1.00 88.88 97 ASP A N 1
ATOM 751 C CA . ASP A 1 97 ? 13.372 3.548 -9.899 1.00 88.88 97 ASP A CA 1
ATOM 752 C C . ASP A 1 97 ? 13.002 4.981 -9.506 1.00 88.88 97 ASP A C 1
ATOM 754 O O . ASP A 1 97 ? 13.283 5.934 -10.229 1.00 88.88 97 ASP A O 1
ATOM 758 N N . THR A 1 98 ? 12.351 5.129 -8.352 1.00 87.38 98 THR A N 1
ATOM 759 C CA . THR A 1 98 ? 11.938 6.435 -7.819 1.00 87.38 98 THR A CA 1
ATOM 760 C C . THR A 1 98 ? 13.095 7.225 -7.205 1.00 87.38 98 THR A C 1
ATOM 762 O O . THR A 1 98 ? 12.906 8.387 -6.858 1.00 87.38 98 THR A O 1
ATOM 765 N N . GLY A 1 99 ? 14.269 6.608 -7.019 1.00 90.56 99 GLY A N 1
ATOM 766 C CA . GLY A 1 99 ? 15.475 7.271 -6.516 1.00 90.56 99 GLY A CA 1
ATOM 767 C C . GLY A 1 99 ? 16.350 7.883 -7.614 1.00 90.56 99 GLY A C 1
ATOM 768 O O . GLY A 1 99 ? 17.232 8.686 -7.314 1.00 90.56 99 GLY A O 1
ATOM 769 N N . SER A 1 100 ? 16.109 7.531 -8.878 1.00 89.62 100 SER A N 1
ATOM 770 C CA . SER A 1 100 ? 16.871 8.038 -10.021 1.00 89.62 100 SER A CA 1
ATOM 771 C C . SER A 1 100 ? 16.331 9.381 -10.520 1.00 89.62 100 SER A C 1
ATOM 773 O O . SER A 1 100 ? 15.127 9.585 -10.640 1.00 89.62 100 SER A O 1
ATOM 775 N N . GLN A 1 101 ? 17.236 10.304 -10.862 1.00 94.06 101 GLN A N 1
ATOM 776 C CA . GLN A 1 101 ? 16.886 11.626 -11.409 1.00 94.06 101 GLN A CA 1
ATOM 777 C C . GLN A 1 101 ? 16.773 11.643 -12.940 1.00 94.06 101 GLN A C 1
ATOM 779 O O . GLN A 1 101 ? 16.317 12.630 -13.514 1.00 94.06 101 GLN A O 1
ATOM 784 N N . LEU A 1 102 ? 17.222 10.579 -13.612 1.00 92.31 102 LEU A N 1
ATOM 785 C CA . LEU A 1 102 ? 17.300 10.496 -15.067 1.00 92.31 102 LEU A CA 1
ATOM 786 C C . LEU A 1 102 ? 16.835 9.128 -15.562 1.00 92.31 102 LEU A C 1
ATOM 788 O O . LEU A 1 102 ? 17.116 8.100 -14.948 1.00 92.31 102 LEU A O 1
ATOM 792 N N . ASN A 1 103 ? 16.199 9.125 -16.733 1.00 90.62 103 ASN A N 1
ATOM 793 C CA . ASN A 1 103 ? 15.894 7.902 -17.465 1.00 90.62 103 ASN A CA 1
ATOM 794 C C . ASN A 1 103 ? 17.133 7.455 -18.242 1.00 90.62 103 ASN A C 1
ATOM 796 O O . ASN A 1 103 ? 17.620 8.176 -19.114 1.00 90.62 103 ASN A O 1
ATOM 800 N N . ILE A 1 104 ? 17.626 6.254 -17.945 1.00 91.62 104 ILE A N 1
ATOM 801 C CA . ILE A 1 104 ? 18.798 5.679 -18.605 1.00 91.62 104 ILE A CA 1
ATOM 802 C C . ILE A 1 104 ? 18.353 4.492 -19.452 1.00 91.62 104 ILE A C 1
ATOM 804 O O . ILE A 1 104 ? 17.723 3.555 -18.963 1.00 91.62 104 ILE A O 1
ATOM 808 N N . ALA A 1 105 ? 18.723 4.516 -20.729 1.00 90.88 105 ALA A N 1
ATOM 809 C CA . ALA A 1 105 ? 18.540 3.400 -21.642 1.00 90.88 105 ALA A CA 1
ATOM 810 C C . ALA A 1 105 ? 19.905 2.857 -22.068 1.00 90.88 105 ALA A C 1
ATOM 812 O O . ALA A 1 105 ? 20.835 3.619 -22.337 1.00 90.88 105 ALA A O 1
ATOM 813 N N . ARG A 1 106 ? 20.021 1.529 -22.168 1.00 90.31 106 ARG A N 1
ATOM 814 C CA . ARG A 1 106 ? 21.192 0.919 -22.805 1.00 90.31 106 ARG A CA 1
ATOM 815 C C . ARG A 1 106 ? 21.274 1.380 -24.260 1.00 90.31 106 ARG A C 1
ATOM 817 O O . ARG A 1 106 ? 20.246 1.466 -24.931 1.00 90.31 106 ARG A O 1
ATOM 824 N N . ALA A 1 107 ? 22.489 1.630 -24.743 1.00 90.56 107 ALA A N 1
ATOM 825 C CA . ALA A 1 107 ? 22.726 2.177 -26.078 1.00 90.56 107 ALA A CA 1
ATOM 826 C C . ALA A 1 107 ? 22.088 1.334 -27.199 1.00 90.56 107 ALA A C 1
ATOM 828 O O . ALA A 1 107 ? 21.503 1.885 -28.127 1.00 90.56 107 ALA A O 1
ATOM 829 N N . ASP A 1 108 ? 22.131 0.005 -27.081 1.00 88.38 108 ASP A N 1
ATOM 830 C CA . ASP A 1 108 ? 21.513 -0.923 -28.032 1.00 88.38 108 ASP A CA 1
ATOM 831 C C . ASP A 1 108 ? 19.981 -0.818 -28.048 1.00 88.38 108 ASP A C 1
ATOM 833 O O . ASP A 1 108 ? 19.369 -0.752 -29.113 1.00 88.38 108 ASP A O 1
ATOM 837 N N . ILE A 1 109 ? 19.349 -0.737 -26.874 1.00 88.38 109 ILE A N 1
ATOM 838 C CA . ILE A 1 109 ? 17.896 -0.554 -26.752 1.00 88.38 109 ILE A CA 1
ATOM 839 C C . ILE A 1 109 ? 17.472 0.822 -27.272 1.00 88.38 109 ILE A C 1
ATOM 841 O O . ILE A 1 109 ? 16.473 0.923 -27.986 1.00 88.38 109 ILE A O 1
ATOM 845 N N . ALA A 1 110 ? 18.238 1.865 -26.949 1.00 90.12 110 ALA A N 1
ATOM 846 C CA . ALA A 1 110 ? 17.978 3.219 -27.418 1.00 90.12 110 ALA A CA 1
ATOM 847 C C . ALA A 1 110 ? 18.036 3.311 -28.950 1.00 90.12 110 ALA A C 1
ATOM 849 O O . ALA A 1 110 ? 17.132 3.875 -29.553 1.00 90.12 110 ALA A O 1
ATOM 850 N N . ALA A 1 111 ? 19.048 2.704 -29.578 1.00 86.56 111 ALA A N 1
ATOM 851 C CA . ALA A 1 111 ? 19.209 2.732 -31.030 1.00 86.56 111 ALA A CA 1
ATOM 852 C C . ALA A 1 111 ? 18.167 1.880 -31.777 1.00 86.56 111 ALA A C 1
ATOM 854 O O . ALA A 1 111 ? 17.699 2.274 -32.842 1.00 86.56 111 ALA A O 1
ATOM 855 N N . LEU A 1 112 ? 17.813 0.704 -31.243 1.00 84.12 112 LEU A N 1
ATOM 856 C CA . LEU A 1 112 ? 16.999 -0.276 -31.973 1.00 84.12 112 LEU A CA 1
ATOM 857 C C . LEU A 1 112 ? 15.501 -0.169 -31.692 1.00 84.12 112 LEU A C 1
ATOM 859 O O . LEU A 1 112 ? 14.690 -0.478 -32.567 1.00 84.12 112 LEU A O 1
ATOM 863 N N . LYS A 1 113 ? 15.126 0.200 -30.465 1.00 85.69 113 LYS A N 1
ATOM 864 C CA . LYS A 1 113 ? 13.737 0.091 -29.999 1.00 85.69 113 LYS A CA 1
ATOM 865 C C . LYS A 1 113 ? 13.109 1.440 -29.694 1.00 85.69 113 LYS A C 1
ATOM 867 O O . LYS A 1 113 ? 11.946 1.636 -30.030 1.00 85.69 113 LYS A O 1
ATOM 872 N N . ILE A 1 114 ? 13.865 2.373 -29.117 1.00 86.94 114 ILE A N 1
ATOM 873 C CA . ILE A 1 114 ? 13.353 3.702 -28.763 1.00 86.94 114 ILE A CA 1
ATOM 874 C C . ILE A 1 114 ? 13.404 4.607 -29.998 1.00 86.94 114 ILE A C 1
ATOM 876 O O . ILE A 1 114 ? 14.351 5.359 -30.215 1.00 86.94 114 ILE A O 1
ATOM 880 N N . LYS A 1 115 ? 12.366 4.528 -30.832 1.00 80.69 115 LYS A N 1
ATOM 881 C CA . LYS A 1 115 ? 12.218 5.416 -31.990 1.00 80.69 115 LYS A CA 1
ATOM 882 C C . LYS A 1 115 ? 11.649 6.758 -31.538 1.00 80.69 115 LYS A C 1
ATOM 884 O O . LYS A 1 115 ? 10.641 6.795 -30.838 1.00 80.69 115 LYS A O 1
ATOM 889 N N . ARG A 1 116 ? 12.270 7.860 -31.964 1.00 66.56 116 ARG A N 1
ATOM 890 C CA . ARG A 1 116 ? 11.648 9.186 -31.878 1.00 66.56 116 ARG A CA 1
ATOM 891 C C . ARG A 1 116 ? 10.589 9.274 -32.971 1.00 66.56 116 ARG A C 1
ATOM 893 O O . ARG A 1 116 ? 10.924 9.130 -34.144 1.00 66.56 116 ARG A O 1
ATOM 900 N N . SER A 1 117 ? 9.335 9.494 -32.597 1.00 58.41 117 SER A N 1
ATOM 901 C CA . SER A 1 117 ? 8.376 10.098 -33.516 1.00 58.41 117 SER A CA 1
ATOM 902 C C . SER A 1 117 ? 8.880 11.511 -33.796 1.00 58.41 117 SER A C 1
ATOM 904 O O . SER A 1 117 ? 9.029 12.311 -32.874 1.00 58.41 117 SER A O 1
ATOM 906 N N . VAL A 1 118 ? 9.275 11.759 -35.039 1.00 57.75 118 VAL A N 1
ATOM 907 C CA . VAL A 1 118 ? 9.519 13.112 -35.532 1.00 57.75 118 VAL A CA 1
ATOM 908 C C . VAL A 1 118 ? 8.167 13.579 -36.053 1.00 57.75 118 VAL A C 1
ATOM 910 O O . VAL A 1 118 ? 7.622 12.914 -36.935 1.00 57.75 118 VAL A O 1
ATOM 913 N N . ASP A 1 119 ? 7.620 14.628 -35.444 1.00 51.06 119 ASP A N 1
ATOM 914 C CA . ASP A 1 119 ? 6.516 15.399 -36.025 1.00 51.06 119 ASP A CA 1
ATOM 915 C C . ASP A 1 119 ? 7.021 16.209 -37.229 1.00 51.06 119 ASP A C 1
ATOM 917 O O . ASP A 1 119 ? 8.163 16.730 -37.151 1.00 51.06 119 ASP A O 1
#